Protein AF-A0A0U2JMK4-F1 (afdb_monomer)

pLDDT: mean 91.98, std 8.13, range [51.88, 98.38]

Nearest PDB structures (foldseek):
  5zkt-assembly1_A  TM=7.083E-01  e=7.259E-01  Oryza sativa Japonica Group
  7vp2-assembly1_B  TM=6.945E-01  e=6.744E-01  Arabidopsis thaliana
  7vp5-assembly1_A  TM=6.816E-01  e=9.740E-01  Arabidopsis thaliana
  7vp4-assembly3_J  TM=6.880E-01  e=1.630E+00  Arabidopsis thaliana
  7vp4-assembly1_B  TM=6.343E-01  e=1.307E+00  Arabidopsis thaliana

Solvent-accessible surface area (backbone atoms only — not comparable to full-atom values): 4541 Å² total; per-residue (Å²): 137,85,87,83,81,86,74,55,71,69,55,52,55,48,31,50,59,49,10,64,75,73,74,36,93,42,54,68,55,27,51,50,53,50,60,73,43,46,62,60,53,52,53,50,54,53,49,53,51,51,52,50,53,51,54,50,53,51,52,53,50,50,51,54,51,53,50,53,52,52,54,54,49,43,75,74,76,109

Sequence (78 aa):
MALTIRTKEVHEAELDAVGLRIGEKTRSQTMLKCLMQHRALCDEI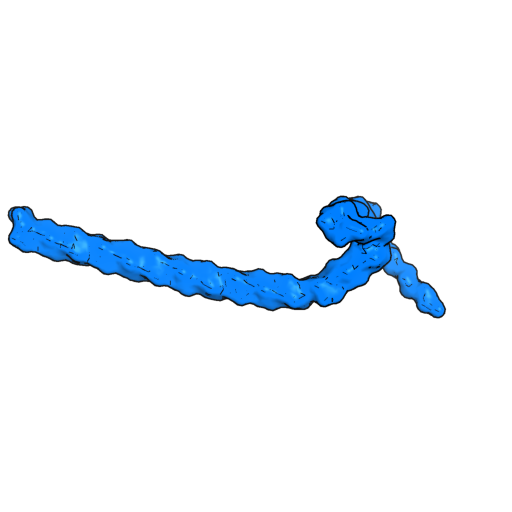ASLRAELRKVQAECDSYKSRIERFRDAQRALFE

Foldseek 3Di:
DDDDDDDDPVVLVVLVVQCVVVVHDDSVVSVVVCVVCVVVVVVVVVVVVVVVVVVVVVVVVVVVVVVVVVVVVVVVPD

Radius of gyration: 24.92 Å; Cα contacts (8 Å, |Δi|>4): 20; chains: 1; bounding box: 63×20×61 Å

Secondary structure (DSSP, 8-state):
--------HHHHHHHHHHHHHHT-SSHHHHHHHHHHHHHHHHHHHHHHHHHHHHHHHHHHHHHHHHHHHHHHHHHHH-

Structure (mmCIF, N/CA/C/O backbone):
data_AF-A0A0U2JMK4-F1
#
_entry.id   AF-A0A0U2JMK4-F1
#
loop_
_atom_site.group_PDB
_atom_site.id
_atom_site.type_symbol
_atom_site.label_atom_id
_atom_site.label_alt_id
_atom_site.label_comp_id
_atom_site.label_asym_id
_atom_site.label_entity_id
_atom_site.label_seq_id
_atom_site.pdbx_PDB_ins_code
_atom_site.Cartn_x
_atom_site.Cartn_y
_atom_site.Cartn_z
_atom_site.occupancy
_atom_site.B_iso_or_equiv
_atom_site.auth_seq_id
_atom_site.auth_comp_id
_atom_site.auth_asym_id
_atom_site.auth_atom_id
_atom_site.pdbx_PDB_model_num
ATOM 1 N N . MET A 1 1 ? -29.202 -7.617 23.744 1.00 51.88 1 MET A N 1
ATOM 2 C CA . MET A 1 1 ? -28.130 -8.584 24.059 1.00 51.88 1 MET A CA 1
ATOM 3 C C . MET A 1 1 ? -26.814 -7.950 23.633 1.00 51.88 1 MET A C 1
ATOM 5 O O . MET A 1 1 ? -26.695 -7.603 22.467 1.00 51.88 1 MET A O 1
ATOM 9 N N . ALA A 1 2 ? -25.903 -7.672 24.568 1.00 69.88 2 ALA A N 1
ATOM 10 C CA . ALA A 1 2 ? -24.614 -7.045 24.265 1.00 69.88 2 ALA A CA 1
ATOM 11 C C . ALA A 1 2 ? -23.559 -8.135 24.032 1.00 69.88 2 ALA A C 1
ATOM 13 O O . ALA A 1 2 ? -23.463 -9.072 24.824 1.00 69.88 2 ALA A O 1
ATOM 14 N N . LEU A 1 3 ? -22.800 -8.035 22.940 1.00 73.56 3 LEU A N 1
ATOM 15 C CA . LEU A 1 3 ? -21.670 -8.920 22.670 1.00 73.56 3 LEU A CA 1
ATOM 16 C C . LEU A 1 3 ? -20.465 -8.423 23.478 1.00 73.56 3 LEU A C 1
ATOM 18 O O . LEU A 1 3 ? -19.935 -7.351 23.194 1.00 73.56 3 LEU A O 1
ATOM 22 N N . THR A 1 4 ? -20.033 -9.190 24.477 1.00 74.00 4 THR A N 1
ATOM 23 C CA . THR A 1 4 ? -18.829 -8.867 25.255 1.00 74.00 4 THR A CA 1
ATOM 24 C C . THR A 1 4 ? -17.628 -9.580 24.651 1.00 74.00 4 THR A C 1
ATOM 26 O O . THR A 1 4 ? -17.508 -10.800 24.758 1.00 74.00 4 THR A O 1
ATOM 29 N N . ILE A 1 5 ? -16.723 -8.822 24.036 1.00 76.12 5 ILE A N 1
ATOM 30 C CA . ILE A 1 5 ? -15.446 -9.336 23.534 1.00 76.12 5 ILE A CA 1
ATOM 31 C C . ILE A 1 5 ? -14.402 -9.150 24.638 1.00 76.12 5 ILE A C 1
ATOM 33 O O . ILE A 1 5 ? -14.199 -8.034 25.107 1.00 76.12 5 ILE A O 1
ATOM 37 N N . ARG A 1 6 ? -13.751 -10.239 25.072 1.00 78.12 6 ARG A N 1
ATOM 38 C CA . ARG A 1 6 ? -12.606 -10.167 25.993 1.00 78.12 6 ARG A CA 1
ATOM 39 C C . ARG A 1 6 ? -11.309 -10.150 25.197 1.00 78.12 6 ARG A C 1
ATOM 41 O O . ARG A 1 6 ? -10.855 -11.175 24.694 1.00 78.12 6 ARG A O 1
ATOM 48 N N . THR A 1 7 ? -10.739 -8.970 25.087 1.00 82.06 7 THR A N 1
ATOM 49 C CA . THR A 1 7 ? -9.421 -8.678 24.524 1.00 82.06 7 THR A CA 1
ATOM 50 C C . THR A 1 7 ? -8.336 -8.838 25.594 1.00 82.06 7 THR A C 1
ATOM 52 O O . THR A 1 7 ? -8.600 -8.793 26.796 1.00 82.06 7 THR A O 1
ATOM 55 N N . LYS A 1 8 ? -7.091 -9.062 25.161 1.00 89.75 8 LYS A N 1
ATOM 56 C CA . LYS A 1 8 ? -5.916 -8.980 26.046 1.00 89.75 8 LYS A CA 1
ATOM 57 C C . LYS A 1 8 ? -5.581 -7.507 26.291 1.00 89.75 8 LYS A C 1
ATOM 59 O O . LYS A 1 8 ? -5.826 -6.689 25.409 1.00 89.75 8 LYS A O 1
ATOM 64 N N . GLU A 1 9 ? -4.943 -7.187 27.417 1.00 88.69 9 GLU A N 1
ATOM 65 C CA . GLU A 1 9 ? -4.551 -5.806 27.763 1.00 88.69 9 GLU A CA 1
ATOM 66 C C . GLU A 1 9 ? -3.755 -5.108 26.650 1.00 88.69 9 GLU A C 1
ATOM 68 O O . GLU A 1 9 ? -3.994 -3.942 26.353 1.00 88.69 9 GLU A O 1
ATOM 73 N N . VAL A 1 10 ? -2.871 -5.847 25.970 1.00 89.38 10 VAL A N 1
ATOM 74 C CA . VAL A 1 10 ? -2.096 -5.332 24.830 1.00 89.38 10 VAL A CA 1
ATOM 75 C C . VAL A 1 10 ? -3.009 -4.844 23.699 1.00 89.38 10 VAL A C 1
ATOM 77 O O . VAL A 1 10 ? -2.778 -3.776 23.144 1.00 89.38 10 VAL A O 1
ATOM 80 N N . HIS A 1 11 ? -4.082 -5.575 23.393 1.00 89.75 11 HIS A N 1
ATOM 81 C CA . HIS A 1 11 ? -5.019 -5.199 22.331 1.00 89.75 11 HIS A CA 1
ATOM 82 C C . HIS A 1 11 ? -5.909 -4.020 22.731 1.00 89.75 11 HIS A C 1
ATOM 84 O O . HIS A 1 11 ? -6.281 -3.218 21.883 1.00 89.75 11 HIS A O 1
ATOM 90 N N . GLU A 1 12 ? -6.227 -3.878 24.019 1.00 91.00 12 GLU A N 1
ATOM 91 C CA . GLU A 1 12 ? -6.944 -2.702 24.524 1.00 91.00 12 GLU A CA 1
ATOM 92 C C . GLU A 1 12 ? -6.091 -1.435 24.388 1.00 91.00 12 GLU A C 1
ATOM 94 O O . GLU A 1 12 ? -6.585 -0.413 23.912 1.00 91.00 12 GLU A O 1
ATOM 99 N N . ALA A 1 13 ? -4.800 -1.520 24.726 1.00 91.75 13 ALA A N 1
ATOM 100 C CA . ALA A 1 13 ? -3.856 -0.420 24.540 1.00 91.75 13 ALA A CA 1
ATOM 101 C C . ALA A 1 13 ? -3.682 -0.054 23.054 1.00 91.75 13 ALA A C 1
ATOM 103 O O . ALA A 1 13 ? -3.628 1.126 22.703 1.00 91.75 13 ALA A O 1
ATOM 104 N N . GLU A 1 14 ? -3.646 -1.051 22.164 1.00 92.69 14 GLU A N 1
ATOM 105 C CA . GLU A 1 14 ? -3.632 -0.832 20.713 1.00 92.69 14 GLU A CA 1
ATOM 106 C C . GLU A 1 14 ? -4.912 -0.140 20.225 1.00 92.69 14 GLU A C 1
ATOM 108 O O . GLU A 1 14 ? -4.833 0.809 19.444 1.00 92.69 14 GLU A O 1
ATOM 113 N N . LEU A 1 15 ? -6.089 -0.562 20.699 1.00 93.00 15 LEU A N 1
ATOM 114 C CA . LEU A 1 15 ? -7.366 0.065 20.347 1.00 93.00 15 LEU A CA 1
ATOM 115 C C . LEU A 1 15 ? -7.456 1.515 20.835 1.00 93.00 15 LEU A C 1
ATOM 117 O O . LEU A 1 15 ? -8.012 2.354 20.127 1.00 93.00 15 LEU A O 1
ATOM 121 N N . ASP A 1 16 ? -6.885 1.836 21.995 1.00 93.50 16 ASP A N 1
ATOM 122 C CA . ASP A 1 16 ? -6.801 3.219 22.473 1.00 93.50 16 ASP A CA 1
ATOM 123 C C . ASP A 1 16 ? -5.878 4.063 21.585 1.00 93.50 16 ASP A C 1
ATOM 125 O O . ASP A 1 16 ? -6.256 5.145 21.127 1.00 93.50 16 ASP A O 1
ATOM 129 N N . ALA A 1 17 ? -4.685 3.547 21.275 1.00 94.69 17 ALA A N 1
ATOM 130 C CA . ALA A 1 17 ? -3.715 4.237 20.429 1.00 94.69 17 ALA A CA 1
ATOM 131 C C . ALA A 1 17 ? -4.247 4.468 19.004 1.00 94.69 17 ALA A C 1
ATOM 133 O O . ALA A 1 17 ? -4.069 5.546 18.433 1.00 94.69 17 ALA A O 1
ATOM 134 N N . VAL A 1 18 ? -4.918 3.470 18.423 1.00 93.69 18 VAL A N 1
ATOM 135 C CA . VAL A 1 18 ? -5.551 3.589 17.105 1.00 93.69 18 VAL A CA 1
ATOM 136 C C . VAL A 1 18 ? -6.747 4.530 17.173 1.00 93.69 18 VAL A C 1
ATOM 138 O O . VAL A 1 18 ? -6.851 5.408 16.320 1.00 93.69 18 VAL A O 1
ATOM 141 N N . GLY A 1 19 ? -7.600 4.404 18.194 1.00 94.44 19 GLY A N 1
ATOM 142 C CA . GLY A 1 19 ? -8.782 5.245 18.392 1.00 94.44 19 GLY A CA 1
ATOM 143 C C . GLY A 1 19 ? -8.451 6.733 18.361 1.00 94.44 19 GLY A C 1
ATOM 144 O O . GLY A 1 19 ? -9.057 7.476 17.589 1.00 94.44 19 GLY A O 1
ATOM 145 N N . LEU A 1 20 ? -7.399 7.142 19.081 1.00 93.62 20 LEU A N 1
ATOM 146 C CA . LEU A 1 20 ? -6.882 8.516 19.064 1.00 93.62 20 LEU A CA 1
ATOM 147 C C . LEU A 1 20 ? -6.513 9.000 17.654 1.00 93.62 20 LEU A C 1
ATOM 149 O O . LEU A 1 20 ? -6.788 10.145 17.301 1.00 93.62 20 LEU A O 1
ATOM 153 N N . ARG A 1 21 ? -5.916 8.135 16.828 1.00 93.44 21 ARG A N 1
ATOM 154 C CA . ARG A 1 21 ? -5.492 8.480 15.461 1.00 93.44 21 ARG A CA 1
ATOM 155 C C . ARG A 1 21 ? -6.660 8.610 14.490 1.00 93.44 21 ARG A C 1
ATOM 157 O O . ARG A 1 21 ? -6.568 9.388 13.546 1.00 93.44 21 ARG A O 1
ATOM 164 N N . ILE A 1 22 ? -7.729 7.842 14.696 1.00 90.75 22 ILE A N 1
ATOM 165 C 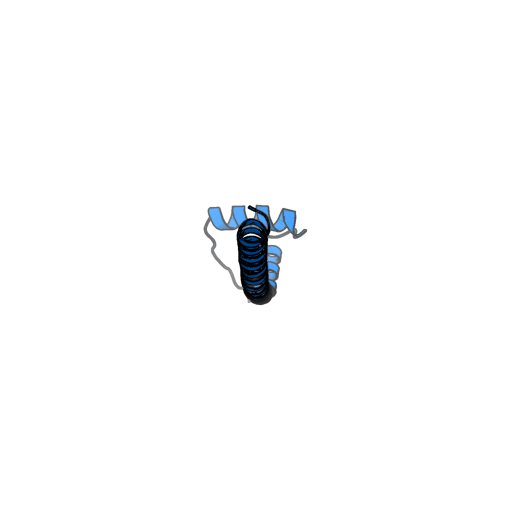CA . ILE A 1 22 ? -8.893 7.804 13.797 1.00 90.75 22 ILE A CA 1
ATOM 166 C C . ILE A 1 22 ? -10.112 8.570 14.339 1.00 90.75 22 ILE A C 1
ATOM 168 O O . ILE A 1 22 ? -11.182 8.515 13.723 1.00 90.75 22 ILE A O 1
ATOM 172 N N . GLY A 1 23 ? -9.941 9.285 15.458 1.00 91.88 23 GLY A N 1
ATOM 173 C CA . GLY A 1 23 ? -10.933 10.175 16.068 1.00 91.88 23 GLY A CA 1
ATOM 174 C C . GLY A 1 23 ? -12.034 9.476 16.871 1.00 91.88 23 GLY A C 1
ATOM 175 O O . GLY A 1 23 ? -13.067 10.090 17.131 1.00 91.88 23 GLY A O 1
ATOM 176 N N . GLU A 1 24 ? -11.844 8.214 17.253 1.00 94.44 24 GLU A N 1
ATOM 177 C CA . GLU A 1 24 ? -12.837 7.452 18.016 1.00 94.44 24 GLU A CA 1
ATOM 178 C C . GLU A 1 24 ? -12.620 7.591 19.526 1.00 94.44 24 GLU A C 1
ATOM 180 O O . GLU A 1 24 ? -11.492 7.624 20.017 1.00 94.44 24 GLU A O 1
ATOM 185 N N . LYS A 1 25 ? -13.726 7.674 20.276 1.00 89.00 25 LYS A N 1
ATOM 186 C CA . LYS A 1 25 ? -13.713 7.939 21.728 1.00 89.00 25 LYS A CA 1
ATOM 187 C C . LYS A 1 25 ? -13.753 6.676 22.577 1.00 89.00 25 LYS A C 1
ATOM 189 O O . LYS A 1 25 ? -13.482 6.731 23.773 1.00 89.00 25 LYS A O 1
ATOM 194 N N . THR A 1 26 ? -14.160 5.557 21.986 1.00 90.94 26 THR A N 1
ATOM 195 C CA . THR A 1 26 ? -14.328 4.287 22.691 1.00 90.94 26 THR A CA 1
ATOM 196 C C . THR A 1 26 ? -13.697 3.160 21.894 1.00 90.94 26 THR A C 1
ATOM 198 O O . THR A 1 26 ? -13.761 3.138 20.665 1.00 90.94 26 THR A O 1
ATOM 201 N N . ARG A 1 27 ? -13.136 2.175 22.596 1.00 90.44 27 ARG A N 1
ATOM 202 C CA . ARG A 1 27 ? -12.513 1.002 21.969 1.00 90.44 27 ARG A CA 1
ATOM 203 C C . ARG A 1 27 ? -13.485 0.208 21.104 1.00 90.44 27 ARG A C 1
ATOM 205 O O . ARG A 1 27 ? -13.087 -0.312 20.069 1.00 90.44 27 ARG A O 1
ATOM 212 N N . SER A 1 28 ? -14.763 0.151 21.485 1.00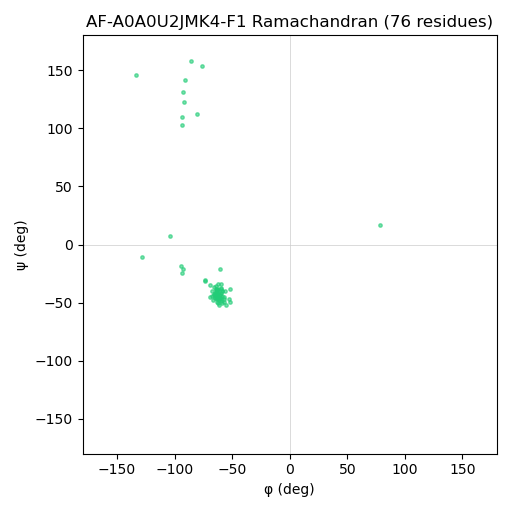 89.12 28 SER A N 1
ATOM 213 C CA . SER A 1 28 ? -15.805 -0.514 20.697 1.00 89.12 28 SER A CA 1
ATOM 214 C C . SER A 1 28 ? -16.045 0.177 19.353 1.00 89.12 28 SER A C 1
ATOM 216 O O . SER A 1 28 ? -16.161 -0.506 18.337 1.00 89.12 28 SER A O 1
ATOM 218 N N . GLN A 1 29 ? -16.062 1.514 19.322 1.00 91.12 29 GLN A N 1
ATOM 219 C CA . GLN A 1 29 ? -16.134 2.283 18.076 1.00 91.12 29 GLN A CA 1
ATOM 220 C C . GLN A 1 29 ? -14.881 2.087 17.223 1.00 91.12 29 GLN A C 1
ATOM 222 O O . GLN A 1 29 ? -15.006 1.801 16.031 1.00 91.12 29 GLN A O 1
ATOM 227 N N . THR A 1 30 ? -13.690 2.161 17.831 1.00 93.44 30 THR A N 1
ATOM 228 C CA . THR A 1 30 ? -12.423 1.887 17.137 1.00 93.44 30 THR A CA 1
ATOM 229 C C . THR A 1 30 ? -12.448 0.505 16.495 1.00 93.44 30 THR A C 1
ATOM 231 O O . THR A 1 30 ? -12.214 0.373 15.296 1.00 93.44 30 THR A O 1
ATOM 234 N N . MET A 1 31 ? -12.790 -0.525 17.270 1.00 91.06 31 MET A N 1
ATOM 235 C CA . MET A 1 31 ? -12.823 -1.907 16.805 1.00 91.06 31 MET A CA 1
ATOM 236 C C . MET A 1 31 ? -13.822 -2.092 15.661 1.00 91.06 31 MET A C 1
ATOM 238 O O . MET A 1 31 ? -13.477 -2.694 14.645 1.00 91.06 31 MET A O 1
ATOM 242 N N . LEU A 1 32 ? -15.035 -1.545 15.788 1.00 90.88 32 LEU A N 1
ATOM 243 C CA . LEU A 1 32 ? -16.052 -1.623 14.741 1.00 90.88 32 LEU A CA 1
ATOM 244 C C . LEU A 1 32 ? -15.579 -0.949 13.449 1.00 90.88 32 LEU A C 1
ATOM 246 O O . LEU A 1 32 ? -15.666 -1.547 12.378 1.00 90.88 32 LEU A O 1
ATOM 250 N N . LYS A 1 33 ? -15.035 0.265 13.544 1.00 91.88 33 LYS A N 1
ATOM 251 C CA . LYS A 1 33 ? -14.537 1.019 12.389 1.00 91.88 33 LYS A CA 1
ATOM 252 C C . LYS A 1 33 ? -13.384 0.296 11.699 1.00 91.88 33 LYS A C 1
ATOM 254 O O . LYS A 1 33 ? -13.411 0.136 10.480 1.00 91.88 33 LYS A O 1
ATOM 259 N N . CYS A 1 34 ? -12.425 -0.217 12.471 1.00 91.62 34 CYS A N 1
ATOM 260 C CA . CYS A 1 34 ? -11.332 -1.029 11.945 1.00 91.62 34 CYS A CA 1
ATOM 261 C C . CYS A 1 34 ? -11.851 -2.281 11.227 1.00 91.62 34 CYS A C 1
ATOM 263 O O . CYS A 1 34 ? -11.403 -2.563 10.120 1.00 91.62 34 CYS A O 1
ATOM 265 N N . LEU A 1 35 ? -12.823 -3.000 11.799 1.00 91.25 35 LEU A N 1
ATOM 266 C CA . LEU A 1 35 ? -13.418 -4.181 11.164 1.00 91.25 35 LEU A CA 1
ATOM 267 C C . LEU A 1 35 ? -14.141 -3.840 9.857 1.00 91.25 35 LEU A C 1
ATOM 269 O O . LEU A 1 35 ? -13.961 -4.540 8.861 1.00 91.25 35 LEU A O 1
ATOM 273 N N . MET A 1 36 ? -14.918 -2.753 9.839 1.00 93.06 36 MET A N 1
ATOM 274 C CA . MET A 1 36 ? -15.634 -2.298 8.643 1.00 93.06 36 MET A CA 1
ATOM 275 C C . MET A 1 36 ? -14.683 -1.914 7.505 1.00 93.06 36 MET A C 1
ATOM 277 O O . MET A 1 36 ? -15.006 -2.116 6.337 1.00 93.06 36 MET A O 1
ATOM 281 N N . GLN A 1 37 ? -13.510 -1.372 7.836 1.00 94.19 37 GLN A N 1
ATOM 282 C CA . GLN A 1 37 ? -12.533 -0.899 6.854 1.00 94.19 37 GLN A CA 1
ATOM 283 C C . GLN A 1 37 ? -11.492 -1.955 6.472 1.00 94.19 37 GLN A C 1
ATOM 285 O O . GLN A 1 37 ? -10.897 -1.851 5.401 1.00 94.19 37 GLN A O 1
ATOM 290 N N . HIS A 1 38 ? -11.281 -2.979 7.305 1.00 92.50 38 HIS A N 1
ATOM 291 C CA . HIS A 1 38 ? -10.190 -3.944 7.152 1.00 92.50 38 HIS A CA 1
ATOM 292 C C . HIS A 1 38 ? -10.144 -4.560 5.752 1.00 92.50 38 HIS A C 1
ATOM 294 O O . HIS A 1 38 ? -9.096 -4.567 5.112 1.00 92.50 38 HIS A O 1
ATOM 300 N N . ARG A 1 39 ? -11.286 -5.049 5.250 1.00 95.00 39 ARG A N 1
ATOM 301 C CA . ARG A 1 39 ? -11.338 -5.702 3.936 1.00 95.00 39 ARG A CA 1
ATOM 302 C C . ARG A 1 39 ? -10.961 -4.745 2.806 1.00 95.00 39 ARG A C 1
ATOM 304 O O . ARG A 1 39 ? -10.102 -5.088 2.002 1.00 95.00 39 ARG A O 1
ATOM 311 N N . ALA A 1 40 ? -11.563 -3.558 2.789 1.00 95.06 40 ALA A N 1
ATOM 312 C CA . ALA A 1 40 ? -11.301 -2.550 1.767 1.00 95.06 40 ALA A CA 1
ATOM 313 C C . ALA A 1 40 ? -9.825 -2.122 1.765 1.00 95.06 40 ALA A C 1
ATOM 315 O O . ALA A 1 40 ? -9.206 -2.074 0.707 1.00 95.06 40 ALA A O 1
ATOM 316 N N . LEU A 1 41 ? -9.237 -1.913 2.948 1.00 95.12 41 LEU A N 1
ATOM 317 C CA . LEU A 1 41 ? -7.817 -1.580 3.087 1.00 95.12 41 LEU A CA 1
ATOM 318 C C . LEU A 1 41 ? -6.904 -2.718 2.608 1.00 95.12 41 LEU A C 1
ATOM 320 O O . LEU A 1 41 ? -5.878 -2.462 1.984 1.00 95.12 41 LEU A O 1
ATOM 324 N N . CYS A 1 42 ? -7.258 -3.982 2.864 1.00 96.50 42 CYS A N 1
ATOM 325 C CA . CYS A 1 42 ? -6.504 -5.117 2.327 1.00 96.50 42 CYS A CA 1
ATOM 326 C C . CYS A 1 42 ? -6.534 -5.157 0.794 1.00 96.50 42 CYS A C 1
ATOM 328 O O . CYS A 1 42 ? -5.497 -5.402 0.174 1.00 96.50 42 CYS A O 1
ATOM 330 N N . ASP A 1 43 ? -7.702 -4.917 0.197 1.00 97.38 43 ASP A N 1
ATOM 331 C CA . ASP A 1 43 ? -7.871 -4.916 -1.255 1.00 97.38 43 ASP A CA 1
ATOM 332 C C . ASP A 1 43 ? -7.112 -3.729 -1.895 1.00 97.38 43 ASP A C 1
ATOM 334 O O . ASP A 1 43 ? -6.408 -3.907 -2.892 1.00 97.38 43 ASP A O 1
ATOM 338 N N . GLU A 1 44 ? -7.135 -2.549 -1.267 1.00 97.94 44 GLU A N 1
ATOM 339 C CA . GLU A 1 44 ? -6.356 -1.374 -1.686 1.00 97.94 44 GLU A CA 1
ATOM 340 C C . GLU A 1 44 ? -4.841 -1.625 -1.609 1.00 97.94 44 GLU A C 1
ATOM 34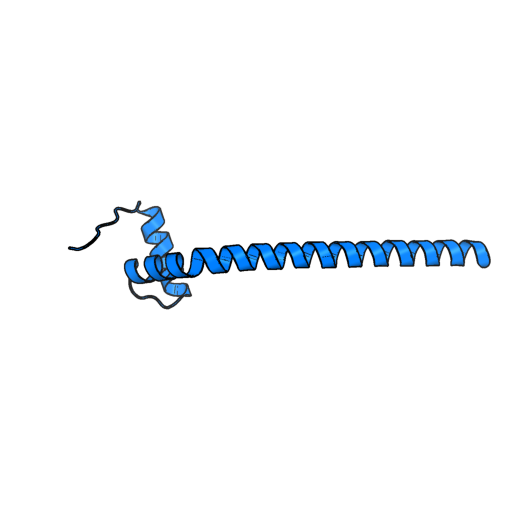2 O O . GLU A 1 44 ? -4.119 -1.386 -2.578 1.00 97.94 44 GLU A O 1
ATOM 347 N N . ILE A 1 45 ? -4.347 -2.193 -0.501 1.00 98.12 45 ILE A N 1
ATOM 348 C CA . ILE A 1 45 ? -2.931 -2.572 -0.353 1.00 98.12 45 ILE A CA 1
ATOM 349 C C . ILE A 1 45 ? -2.516 -3.571 -1.439 1.00 98.12 45 ILE A C 1
ATOM 351 O O . ILE A 1 45 ? -1.403 -3.483 -1.967 1.00 98.12 45 ILE A O 1
ATOM 355 N N . ALA A 1 46 ? -3.376 -4.535 -1.776 1.00 97.75 46 ALA A N 1
ATOM 356 C CA . ALA A 1 46 ? -3.096 -5.495 -2.837 1.00 97.75 46 ALA A CA 1
ATOM 357 C C . ALA A 1 46 ? -2.992 -4.807 -4.208 1.00 97.75 46 ALA A C 1
ATOM 359 O O . ALA A 1 46 ? -2.046 -5.087 -4.950 1.00 97.75 46 ALA A O 1
ATOM 360 N N . SER A 1 47 ? -3.900 -3.872 -4.505 1.00 98.19 47 SER A N 1
ATOM 361 C CA . SER A 1 47 ? -3.880 -3.074 -5.737 1.00 98.19 47 SER A CA 1
ATOM 362 C C . SER A 1 47 ? -2.609 -2.231 -5.845 1.00 98.19 47 SER A C 1
ATOM 364 O O . SER A 1 47 ? -1.863 -2.352 -6.816 1.00 98.19 47 SER A O 1
ATOM 366 N N . LEU A 1 48 ? -2.285 -1.460 -4.803 1.00 98.38 48 LEU A N 1
ATOM 367 C CA . LEU A 1 48 ? -1.090 -0.612 -4.768 1.00 98.38 48 LEU A CA 1
ATOM 368 C C . LEU A 1 48 ? 0.202 -1.426 -4.916 1.00 98.38 48 LEU A C 1
ATOM 370 O O . LEU A 1 48 ? 1.138 -1.008 -5.595 1.00 98.38 48 LEU A O 1
ATOM 374 N N . ARG A 1 49 ? 0.266 -2.628 -4.329 1.00 98.31 49 ARG A N 1
ATOM 375 C CA . ARG A 1 49 ? 1.409 -3.538 -4.517 1.00 98.31 49 ARG A CA 1
ATOM 376 C C . ARG A 1 49 ? 1.532 -4.031 -5.956 1.00 98.31 49 ARG A C 1
ATOM 378 O O . ARG A 1 49 ? 2.655 -4.213 -6.426 1.00 98.31 49 ARG A O 1
ATOM 385 N N . ALA A 1 50 ? 0.419 -4.280 -6.640 1.00 98.12 50 ALA A N 1
ATOM 386 C CA . ALA A 1 50 ? 0.435 -4.679 -8.043 1.00 98.12 50 ALA A CA 1
ATOM 387 C C . ALA A 1 50 ? 0.920 -3.529 -8.939 1.00 98.12 50 ALA A C 1
ATOM 389 O O . ALA A 1 50 ? 1.794 -3.738 -9.783 1.00 98.12 50 ALA A O 1
ATOM 390 N N . GLU A 1 51 ? 0.429 -2.313 -8.700 1.00 98.25 51 GLU A N 1
ATOM 391 C CA . GLU A 1 51 ? 0.872 -1.109 -9.409 1.00 98.25 51 GLU A CA 1
ATOM 392 C C . GLU A 1 51 ? 2.357 -0.827 -9.185 1.00 98.25 51 GLU A C 1
ATOM 394 O O . GLU A 1 51 ? 3.094 -0.622 -10.149 1.00 98.25 51 GLU A O 1
ATOM 399 N N . LEU A 1 52 ? 2.832 -0.917 -7.939 1.00 98.31 52 LEU A N 1
ATOM 400 C CA . LEU A 1 52 ? 4.246 -0.733 -7.618 1.00 98.31 52 LEU A CA 1
ATOM 401 C C . LEU A 1 52 ? 5.133 -1.709 -8.400 1.00 98.31 52 LEU A C 1
ATOM 403 O O . LEU A 1 52 ? 6.138 -1.302 -8.977 1.00 98.31 52 LEU A O 1
ATOM 407 N N . ARG A 1 53 ? 4.751 -2.991 -8.475 1.00 98.06 53 ARG A N 1
ATOM 408 C CA . ARG A 1 53 ? 5.498 -3.993 -9.257 1.00 98.06 53 ARG A CA 1
ATOM 409 C C . ARG A 1 53 ? 5.513 -3.667 -10.746 1.00 98.06 53 ARG A C 1
ATOM 411 O O . ARG A 1 53 ? 6.541 -3.859 -11.391 1.00 98.06 53 ARG A O 1
ATOM 418 N N . LYS A 1 54 ? 4.397 -3.176 -11.288 1.00 98.12 54 LYS A N 1
ATOM 419 C CA . LYS A 1 54 ? 4.311 -2.761 -12.691 1.00 98.12 54 LYS A CA 1
ATOM 420 C C . LYS A 1 54 ? 5.264 -1.599 -12.975 1.00 98.12 54 LYS A C 1
ATOM 422 O O . LYS A 1 54 ? 6.075 -1.692 -13.891 1.00 98.12 54 LYS A O 1
ATOM 427 N N . VAL A 1 55 ? 5.221 -0.552 -12.152 1.00 98.00 55 VAL A N 1
ATOM 428 C CA . VAL A 1 55 ? 6.100 0.621 -12.291 1.00 98.00 55 VAL A CA 1
ATOM 429 C C . VAL A 1 55 ? 7.572 0.237 -12.121 1.00 98.00 55 VAL A C 1
ATOM 431 O O . VAL A 1 55 ? 8.424 0.725 -12.863 1.00 98.00 55 VAL A O 1
ATOM 434 N N . GLN A 1 56 ? 7.884 -0.679 -11.200 1.00 98.12 56 GLN A N 1
ATOM 435 C CA . GLN A 1 56 ? 9.237 -1.206 -11.022 1.00 98.12 56 GLN A CA 1
ATOM 436 C C . GLN A 1 56 ? 9.743 -1.884 -12.307 1.00 98.12 56 GLN A C 1
ATOM 438 O O . GLN A 1 56 ? 10.842 -1.586 -12.772 1.00 98.12 56 GLN A O 1
ATOM 443 N N . ALA A 1 57 ? 8.920 -2.741 -12.918 1.00 97.44 57 ALA A N 1
ATOM 444 C CA . ALA A 1 57 ? 9.264 -3.425 -14.162 1.00 97.44 57 ALA A CA 1
ATOM 445 C C . ALA A 1 57 ? 9.455 -2.447 -15.335 1.00 97.44 57 ALA A C 1
ATOM 447 O O . ALA A 1 57 ? 10.371 -2.614 -16.143 1.00 97.44 57 ALA A O 1
ATOM 448 N N . GLU A 1 58 ? 8.629 -1.402 -15.420 1.00 97.94 58 GLU A N 1
ATOM 449 C CA . GLU A 1 58 ? 8.795 -0.336 -16.413 1.00 97.94 58 GLU A CA 1
ATOM 450 C C . GLU A 1 58 ? 10.116 0.416 -16.209 1.00 97.94 58 GLU A C 1
ATOM 452 O O . GLU A 1 58 ? 10.871 0.598 -17.166 1.00 97.94 58 GLU A O 1
ATOM 457 N N . CYS A 1 59 ? 10.447 0.786 -14.968 1.00 97.25 59 CYS A N 1
ATOM 458 C CA . CYS A 1 59 ? 11.719 1.427 -14.636 1.00 97.25 59 CYS A CA 1
ATOM 459 C C . CYS A 1 59 ? 12.921 0.574 -15.057 1.00 97.25 59 CYS A C 1
ATOM 461 O O . CYS A 1 59 ? 13.856 1.085 -15.674 1.00 97.25 59 CYS A O 1
ATOM 463 N N . ASP A 1 60 ? 12.901 -0.722 -14.750 1.00 97.75 60 ASP A N 1
ATOM 464 C CA . ASP A 1 60 ? 14.006 -1.623 -15.081 1.00 97.75 60 ASP A CA 1
ATOM 465 C C . ASP A 1 60 ? 14.121 -1.853 -16.597 1.00 97.75 60 ASP A C 1
ATOM 467 O O . ASP A 1 60 ? 15.227 -1.882 -17.143 1.00 97.75 60 ASP A O 1
ATOM 471 N N . SER A 1 61 ? 12.993 -1.891 -17.313 1.00 97.38 61 SER A N 1
ATOM 472 C CA . SER A 1 61 ? 12.972 -1.898 -18.779 1.00 97.38 61 SER A CA 1
ATOM 473 C C . SER A 1 61 ? 13.610 -0.635 -19.369 1.00 97.38 61 SER A C 1
ATOM 475 O O . SER A 1 61 ? 14.459 -0.722 -20.262 1.00 97.38 61 SER A O 1
ATOM 477 N N . TYR A 1 62 ? 13.268 0.549 -18.848 1.00 97.81 62 TYR A N 1
ATOM 478 C CA . TYR A 1 62 ? 13.884 1.799 -19.293 1.00 97.81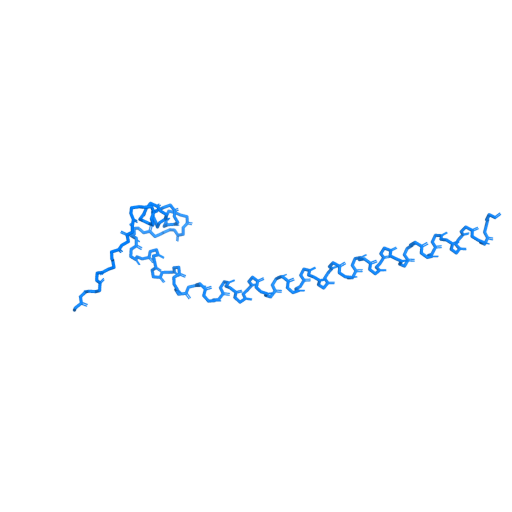 62 TYR A CA 1
ATOM 479 C C . TYR A 1 62 ? 15.388 1.841 -19.019 1.00 97.81 62 TYR A C 1
ATOM 481 O O . TYR A 1 62 ? 16.140 2.239 -19.909 1.00 97.81 62 TYR A O 1
ATOM 489 N N . LYS A 1 63 ? 15.845 1.377 -17.848 1.00 97.56 63 LYS A N 1
ATOM 490 C CA . LYS A 1 63 ? 17.283 1.263 -17.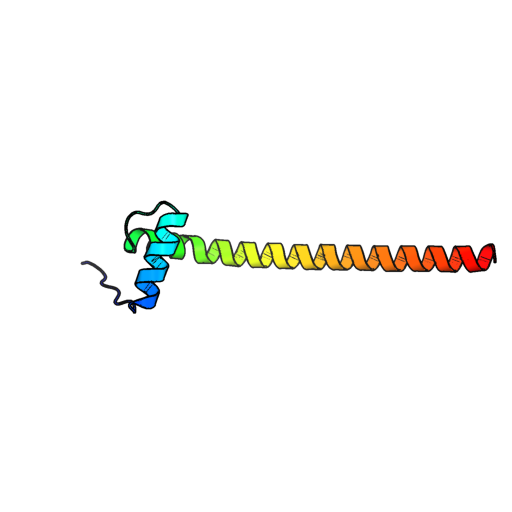546 1.00 97.56 63 LYS A CA 1
ATOM 491 C C . LYS A 1 63 ? 18.001 0.382 -18.567 1.00 97.56 63 LYS A C 1
ATOM 493 O O . LYS A 1 63 ? 18.971 0.835 -19.166 1.00 97.56 63 LYS A O 1
ATOM 498 N N . SER A 1 64 ? 17.467 -0.810 -18.851 1.00 96.56 64 SER A N 1
ATOM 499 C CA . SER A 1 64 ? 18.053 -1.721 -19.846 1.00 96.56 64 SER A CA 1
ATOM 500 C C . SER A 1 64 ? 18.115 -1.097 -21.243 1.00 96.56 64 SER A C 1
ATOM 502 O O . SER A 1 64 ? 19.082 -1.294 -21.978 1.00 96.56 64 SER A O 1
ATOM 504 N N . ARG A 1 65 ? 17.094 -0.326 -21.637 1.00 96.81 65 ARG A N 1
ATOM 505 C CA . ARG A 1 65 ? 17.102 0.389 -22.922 1.00 96.81 65 ARG A CA 1
ATOM 506 C C . ARG A 1 65 ? 18.191 1.458 -22.959 1.00 96.81 65 ARG A C 1
ATOM 508 O O . ARG A 1 65 ? 18.899 1.544 -23.956 1.00 96.81 65 ARG A O 1
ATOM 515 N N . ILE A 1 66 ? 18.335 2.245 -21.894 1.00 96.75 66 ILE A N 1
ATOM 516 C CA . ILE A 1 66 ? 19.372 3.282 -21.788 1.00 96.75 66 ILE A CA 1
ATOM 517 C C . ILE A 1 66 ? 20.770 2.664 -21.871 1.00 96.75 66 ILE A C 1
ATOM 519 O O . ILE A 1 66 ? 21.617 3.192 -22.585 1.00 96.75 66 ILE A O 1
ATOM 523 N N . GLU A 1 67 ? 21.009 1.549 -21.182 1.00 96.44 67 GLU A N 1
ATOM 524 C CA . GLU A 1 67 ? 22.286 0.826 -21.240 1.00 96.44 67 GLU A CA 1
ATOM 525 C C . GLU A 1 67 ? 22.603 0.370 -22.664 1.00 96.44 67 GLU A C 1
ATOM 527 O O . GLU A 1 67 ? 23.661 0.709 -23.185 1.00 96.44 67 GLU A O 1
ATOM 532 N N . ARG A 1 68 ? 21.644 -0.261 -23.354 1.00 95.56 68 ARG A N 1
ATOM 533 C CA . ARG A 1 68 ? 21.824 -0.655 -24.762 1.00 95.56 68 ARG A CA 1
ATOM 534 C C . ARG A 1 68 ? 22.123 0.528 -25.677 1.00 95.56 68 ARG A C 1
ATOM 536 O O . ARG A 1 68 ? 22.954 0.406 -26.571 1.00 95.56 68 ARG A O 1
ATOM 543 N N . PHE A 1 69 ? 21.457 1.666 -25.474 1.00 95.75 69 PHE A N 1
ATOM 544 C CA . PHE A 1 69 ? 21.755 2.878 -26.239 1.00 95.75 69 PHE A CA 1
ATOM 545 C C . PHE A 1 69 ? 23.171 3.390 -25.967 1.00 95.75 69 PHE A C 1
ATOM 547 O O . PHE A 1 69 ? 23.855 3.776 -26.910 1.00 95.75 69 PHE A O 1
ATOM 554 N N . ARG A 1 70 ? 23.626 3.369 -24.708 1.00 95.00 70 ARG A N 1
ATOM 555 C CA . ARG A 1 70 ? 24.999 3.756 -24.347 1.00 95.00 70 ARG A CA 1
ATOM 556 C C . ARG A 1 70 ? 26.032 2.828 -24.977 1.00 95.00 70 ARG A C 1
ATOM 558 O O . ARG A 1 70 ? 27.018 3.320 -25.514 1.00 95.00 70 ARG A O 1
ATOM 565 N N . ASP A 1 71 ? 25.795 1.522 -24.952 1.00 95.31 71 ASP A N 1
ATOM 566 C CA . ASP A 1 71 ? 26.704 0.541 -25.551 1.00 95.31 71 ASP A CA 1
ATOM 567 C C . ASP A 1 71 ? 26.772 0.697 -27.075 1.00 95.31 71 ASP A C 1
ATOM 569 O O . ASP A 1 71 ? 27.860 0.712 -27.647 1.00 95.31 71 ASP A O 1
ATOM 573 N N . ALA A 1 72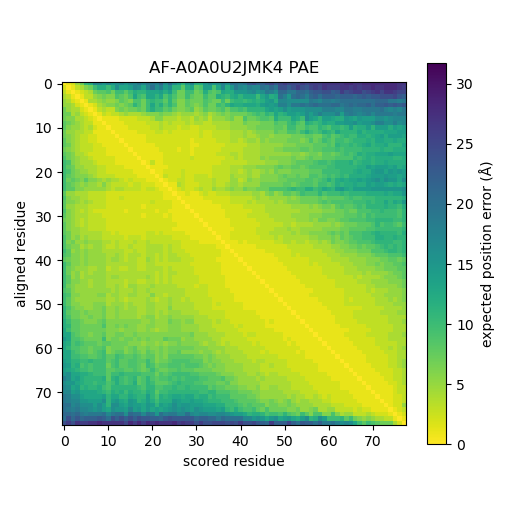 ? 25.625 0.899 -27.733 1.00 93.94 72 ALA A N 1
ATOM 574 C CA . ALA A 1 72 ? 25.576 1.174 -29.167 1.00 93.94 72 ALA A CA 1
ATOM 575 C C . ALA A 1 72 ? 26.278 2.492 -29.530 1.00 93.94 72 ALA A C 1
ATOM 577 O O . ALA A 1 72 ? 26.966 2.563 -30.545 1.00 93.94 72 ALA A O 1
ATOM 578 N N . GLN A 1 73 ? 26.125 3.530 -28.702 1.00 95.44 73 GLN A N 1
ATOM 579 C CA . GLN A 1 73 ? 26.814 4.801 -28.895 1.00 95.44 73 GLN A CA 1
ATOM 580 C C . GLN A 1 73 ? 28.333 4.629 -28.786 1.00 95.44 73 GLN A C 1
ATOM 58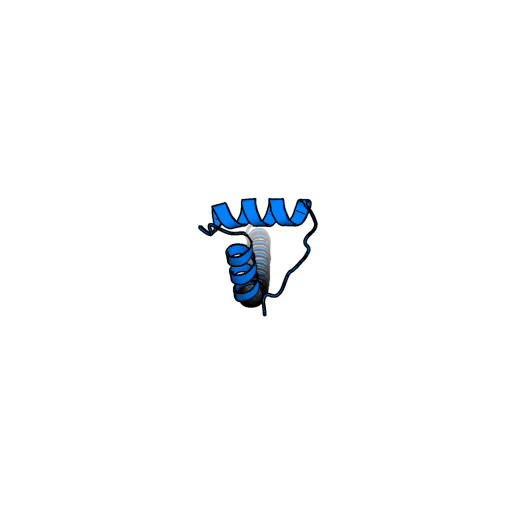2 O O . GLN A 1 73 ? 29.044 5.127 -29.651 1.00 95.44 73 GLN A O 1
ATOM 587 N N . ARG A 1 74 ? 28.835 3.901 -27.780 1.00 93.31 74 ARG A N 1
ATOM 588 C CA . ARG A 1 74 ? 30.272 3.598 -27.683 1.00 93.31 74 ARG A CA 1
ATOM 589 C C . ARG A 1 74 ? 30.761 2.855 -28.920 1.00 93.31 74 ARG A C 1
ATOM 591 O O . ARG A 1 74 ? 31.681 3.322 -29.561 1.00 93.31 74 ARG A O 1
ATOM 598 N N . ALA A 1 75 ? 30.077 1.789 -29.331 1.00 92.56 75 ALA A N 1
ATOM 599 C CA . ALA A 1 75 ? 30.481 0.994 -30.494 1.00 92.56 75 ALA A CA 1
ATOM 600 C C . ALA A 1 75 ? 30.519 1.768 -31.830 1.00 92.56 75 ALA A C 1
ATOM 602 O O . ALA A 1 75 ? 31.138 1.302 -32.783 1.00 92.56 75 ALA A O 1
ATOM 603 N N . LEU A 1 76 ? 29.814 2.899 -31.934 1.00 91.12 76 LEU A N 1
ATOM 604 C CA . LEU A 1 76 ? 29.780 3.738 -33.136 1.00 91.12 76 LEU A CA 1
ATOM 605 C C . LEU A 1 76 ? 30.814 4.871 -33.129 1.00 91.12 76 LEU A C 1
ATOM 607 O O . LEU A 1 76 ? 31.140 5.380 -34.201 1.00 91.12 76 LEU A O 1
ATOM 611 N N .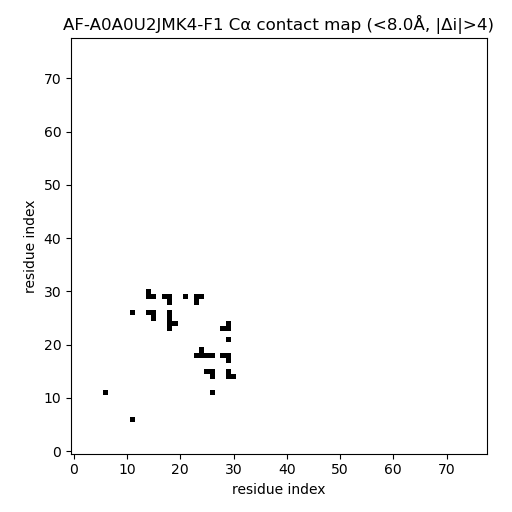 PHE A 1 77 ? 31.263 5.313 -31.954 1.00 85.44 77 PHE A N 1
ATOM 612 C CA . PHE A 1 77 ? 32.043 6.547 -31.797 1.00 85.44 77 PHE A CA 1
ATOM 613 C C . PHE A 1 77 ? 33.357 6.377 -31.018 1.00 85.44 77 PHE A C 1
ATOM 615 O O . PHE A 1 77 ? 34.162 7.309 -31.017 1.00 85.44 77 PHE A O 1
ATOM 622 N N . GLU A 1 78 ? 33.574 5.230 -30.374 1.00 64.06 78 GLU A N 1
ATOM 623 C CA . GLU A 1 78 ? 34.862 4.759 -29.840 1.00 64.06 78 GLU A CA 1
ATOM 624 C C . GLU A 1 78 ? 35.440 3.683 -30.769 1.00 64.06 78 GLU A C 1
ATOM 626 O O . GLU A 1 78 ? 36.671 3.723 -30.997 1.00 64.06 78 GLU A O 1
#

Organism: Citrobacter freundii (NCBI:txid546)

Mean predicted aligned error: 6.44 Å